Protein AF-A0A2H0E269-F1 (afdb_monomer_lite)

Secondary structure (DSSP, 8-state):
------SSHHIIIIIGGGS---------S-HHHHHHHHHHHTT--TTTT-----

pLDDT: mean 90.99, std 6.24, range [65.0, 97.12]

Organism: NCBI:txid1974496

Structure (mmCIF, N/CA/C/O backbone):
data_AF-A0A2H0E269-F1
#
_entry.id   AF-A0A2H0E269-F1
#
loop_
_atom_site.group_PDB
_atom_site.id
_atom_site.type_symbol
_atom_site.label_atom_id
_atom_site.label_alt_id
_atom_site.label_comp_id
_atom_site.label_asym_id
_atom_site.label_entity_id
_atom_site.label_seq_id
_atom_site.pdbx_PDB_ins_code
_atom_site.Cartn_x
_atom_site.Cartn_y
_atom_site.Cartn_z
_atom_site.occupancy
_atom_site.B_iso_or_equiv
_atom_site.auth_seq_id
_atom_site.auth_comp_id
_atom_site.auth_asym_id
_atom_site.auth_atom_id
_atom_site.pdbx_PDB_model_num
ATOM 1 N N . HIS A 1 1 ? 4.805 -3.183 -32.112 1.00 77.19 1 HIS A N 1
ATOM 2 C CA . HIS A 1 1 ? 5.986 -3.486 -31.280 1.00 77.19 1 HIS A CA 1
ATOM 3 C C . HIS A 1 1 ? 6.166 -2.340 -30.306 1.00 77.19 1 HIS A C 1
ATOM 5 O O . HIS A 1 1 ? 6.009 -1.205 -30.737 1.00 77.19 1 HIS A O 1
ATOM 11 N N . ASN A 1 2 ? 6.448 -2.628 -29.035 1.00 92.62 2 ASN A N 1
ATOM 12 C CA . ASN A 1 2 ? 6.667 -1.600 -28.017 1.00 92.62 2 ASN A CA 1
ATOM 13 C C . ASN A 1 2 ? 8.170 -1.522 -27.734 1.00 92.62 2 ASN A C 1
ATOM 15 O O . ASN A 1 2 ? 8.813 -2.562 -27.601 1.00 92.62 2 ASN A O 1
ATOM 19 N N . PHE A 1 3 ? 8.716 -0.309 -27.683 1.00 95.31 3 PHE A N 1
ATOM 20 C CA . PHE A 1 3 ? 10.127 -0.039 -27.419 1.00 95.31 3 PHE A CA 1
ATOM 21 C C . PHE A 1 3 ? 10.236 1.180 -26.503 1.00 95.31 3 PHE A C 1
ATOM 23 O O . PHE A 1 3 ? 9.449 2.117 -26.642 1.00 95.31 3 PHE A O 1
ATOM 30 N N . ALA A 1 4 ? 11.193 1.153 -25.578 1.00 95.19 4 ALA A N 1
ATOM 31 C CA . ALA A 1 4 ? 11.488 2.250 -24.667 1.00 95.19 4 ALA A CA 1
ATOM 32 C C . ALA A 1 4 ? 12.996 2.513 -24.667 1.00 95.19 4 ALA A C 1
ATOM 34 O O . ALA A 1 4 ? 13.791 1.574 -24.688 1.00 95.19 4 ALA A O 1
ATOM 35 N N . ILE A 1 5 ? 13.366 3.791 -24.640 1.00 95.81 5 ILE A N 1
ATOM 36 C CA . ILE A 1 5 ? 14.737 4.247 -24.414 1.00 95.81 5 ILE A CA 1
ATOM 37 C C . ILE A 1 5 ? 14.768 4.803 -22.997 1.00 95.81 5 ILE A C 1
ATOM 39 O O . ILE A 1 5 ? 13.910 5.608 -22.639 1.00 95.81 5 ILE A O 1
ATOM 43 N N . VAL A 1 6 ? 15.734 4.348 -22.208 1.00 93.69 6 VAL A N 1
ATOM 44 C CA . VAL A 1 6 ? 15.953 4.801 -20.834 1.00 93.69 6 VAL A CA 1
ATOM 45 C C . VAL A 1 6 ? 17.290 5.525 -20.815 1.00 93.69 6 VAL A C 1
ATOM 47 O O . VAL A 1 6 ? 18.304 4.933 -21.185 1.00 93.69 6 VAL A O 1
ATOM 50 N N . ASP A 1 7 ? 17.265 6.801 -20.448 1.00 97.12 7 ASP A N 1
ATOM 51 C CA . ASP A 1 7 ? 18.477 7.583 -20.205 1.00 97.12 7 ASP A CA 1
ATOM 52 C C . ASP A 1 7 ? 18.997 7.313 -18.785 1.00 97.12 7 ASP A C 1
ATOM 54 O O . ASP A 1 7 ? 18.217 6.896 -17.928 1.00 97.12 7 ASP A O 1
ATOM 58 N N . GLU A 1 8 ? 20.298 7.509 -18.555 1.00 96.62 8 GLU A N 1
ATOM 59 C CA . GLU A 1 8 ? 20.967 7.224 -17.268 1.00 96.62 8 GLU A CA 1
ATOM 60 C C . GLU A 1 8 ? 20.609 5.835 -16.701 1.00 96.62 8 GLU A C 1
ATOM 62 O O . GLU A 1 8 ? 20.035 5.669 -15.62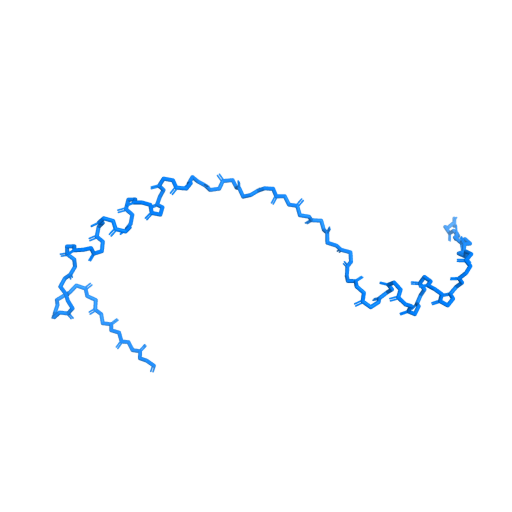3 1.00 96.62 8 GLU A O 1
ATOM 67 N N . VAL A 1 9 ? 20.901 4.801 -17.494 1.00 96.31 9 VAL A N 1
ATOM 68 C CA . VAL A 1 9 ? 20.436 3.428 -17.248 1.00 96.31 9 VAL A CA 1
ATOM 69 C C . VAL A 1 9 ? 20.869 2.857 -15.893 1.00 96.31 9 VAL A C 1
ATOM 71 O O . VAL A 1 9 ? 20.147 2.044 -15.317 1.00 96.31 9 VAL A O 1
ATOM 74 N N . ASP A 1 10 ? 22.024 3.267 -15.377 1.00 96.25 10 ASP A N 1
ATOM 75 C CA . ASP A 1 10 ? 22.525 2.888 -14.060 1.00 96.25 10 ASP A CA 1
ATOM 76 C C . ASP A 1 10 ? 21.690 3.521 -12.942 1.00 96.25 10 ASP A C 1
ATOM 78 O O . ASP A 1 10 ? 21.185 2.795 -12.084 1.00 96.25 10 ASP A O 1
ATOM 82 N N . SER A 1 11 ? 21.427 4.825 -13.007 1.00 97.00 11 SER A N 1
ATOM 83 C CA . SER A 1 11 ? 20.554 5.513 -12.048 1.00 97.00 11 SER A CA 1
ATOM 84 C C . SER A 1 11 ? 19.153 4.884 -11.996 1.00 97.00 11 SER A C 1
ATOM 86 O O . SER A 1 11 ? 18.633 4.593 -10.919 1.00 97.00 11 SER A O 1
ATOM 88 N N . ILE A 1 12 ? 18.541 4.602 -13.152 1.00 95.31 12 ILE A N 1
ATOM 89 C CA . ILE A 1 12 ? 17.153 4.114 -13.208 1.00 95.31 12 ILE A CA 1
ATOM 90 C C . ILE A 1 12 ? 17.045 2.613 -12.896 1.00 95.31 12 ILE A C 1
ATOM 92 O O . ILE A 1 12 ? 16.213 2.203 -12.084 1.00 95.31 12 ILE A O 1
ATOM 96 N N . LEU A 1 13 ? 17.862 1.763 -13.529 1.00 95.69 13 LEU A N 1
ATOM 97 C CA . LEU A 1 13 ? 17.717 0.303 -13.416 1.00 95.69 13 LEU A CA 1
ATOM 98 C C . LEU A 1 13 ? 18.517 -0.316 -12.264 1.00 95.69 13 LEU A C 1
ATOM 100 O O . LEU A 1 13 ? 18.295 -1.487 -11.953 1.00 95.69 13 LEU A O 1
ATOM 104 N N . ILE A 1 14 ? 19.424 0.435 -11.632 1.00 94.12 14 ILE A N 1
ATOM 105 C CA . ILE A 1 14 ? 20.178 -0.022 -10.456 1.00 94.12 14 ILE A CA 1
ATOM 106 C C . ILE A 1 14 ? 19.736 0.756 -9.226 1.00 94.12 14 ILE A C 1
ATOM 108 O O . ILE A 1 14 ? 19.319 0.139 -8.247 1.00 94.12 14 ILE A O 1
ATOM 112 N N . ASP A 1 15 ? 19.819 2.086 -9.250 1.00 95.62 15 ASP A N 1
ATOM 113 C CA . ASP A 1 15 ? 19.612 2.864 -8.032 1.00 95.62 15 ASP A CA 1
ATOM 114 C C . ASP A 1 15 ? 18.134 3.019 -7.674 1.00 95.62 15 ASP A C 1
ATOM 116 O O . ASP A 1 15 ? 17.751 2.632 -6.563 1.00 95.62 15 ASP A O 1
ATOM 120 N N . GLU A 1 16 ? 17.307 3.521 -8.595 1.00 9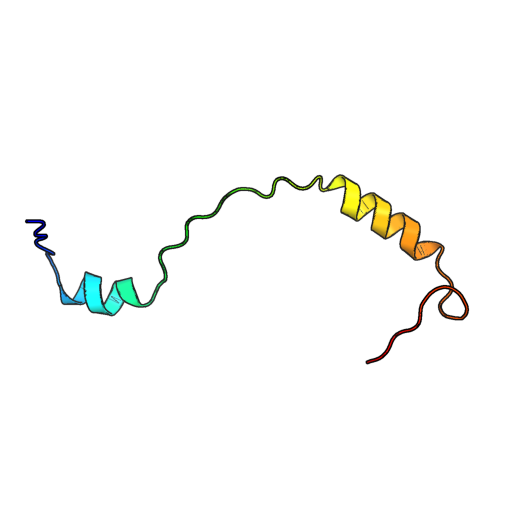5.69 16 GLU A N 1
ATOM 121 C CA . GLU A 1 16 ? 15.868 3.720 -8.368 1.00 95.69 16 GLU A CA 1
ATOM 122 C C . GLU A 1 16 ? 15.100 2.401 -8.279 1.00 95.69 16 GLU A C 1
ATOM 124 O O . GLU A 1 16 ? 14.203 2.269 -7.447 1.00 95.69 16 GLU A O 1
ATOM 129 N N . ALA A 1 17 ? 15.510 1.381 -9.038 1.00 94.62 17 ALA A N 1
ATOM 130 C CA . ALA A 1 17 ? 14.910 0.046 -8.999 1.00 94.62 17 ALA A CA 1
ATOM 131 C C . ALA A 1 17 ? 14.983 -0.640 -7.615 1.00 94.62 17 ALA A C 1
ATOM 133 O O . ALA A 1 17 ? 14.261 -1.609 -7.372 1.00 94.62 17 ALA A O 1
ATOM 134 N N . ARG A 1 18 ? 15.822 -0.147 -6.687 1.00 96.94 18 ARG A N 1
ATOM 135 C CA . ARG A 1 18 ? 15.859 -0.623 -5.288 1.00 96.94 18 ARG A CA 1
ATOM 136 C C . ARG A 1 18 ? 14.654 -0.178 -4.464 1.00 96.94 18 ARG A C 1
ATOM 138 O O . ARG A 1 18 ? 14.391 -0.784 -3.427 1.00 96.94 18 ARG A O 1
ATOM 145 N N . THR A 1 19 ? 13.936 0.858 -4.897 1.00 96.00 19 THR A N 1
ATOM 146 C CA . THR A 1 19 ? 12.709 1.323 -4.243 1.00 96.00 19 THR A CA 1
ATOM 147 C C . THR A 1 19 ? 11.506 0.883 -5.078 1.00 96.00 19 THR A C 1
ATOM 149 O O . THR A 1 19 ? 11.435 1.208 -6.261 1.00 96.00 19 THR A O 1
ATOM 152 N N . PRO A 1 20 ? 10.544 0.134 -4.513 1.00 95.50 20 PRO A N 1
ATOM 153 C CA . PRO A 1 20 ? 9.403 -0.338 -5.284 1.00 95.50 20 PRO A CA 1
ATOM 154 C C . PRO A 1 20 ? 8.487 0.819 -5.695 1.00 95.50 20 PRO A C 1
ATOM 156 O O . PRO A 1 20 ? 8.250 1.753 -4.927 1.00 95.50 20 PRO A O 1
ATOM 159 N N . LEU A 1 21 ? 7.890 0.706 -6.882 1.00 95.06 21 LEU A N 1
ATOM 160 C CA . LEU A 1 21 ? 6.792 1.574 -7.293 1.00 95.06 21 LEU A CA 1
ATOM 161 C C . LEU A 1 21 ? 5.529 1.194 -6.508 1.00 95.06 21 LEU A C 1
ATOM 163 O O . LEU A 1 21 ? 4.975 0.111 -6.700 1.00 95.06 21 LEU A O 1
ATOM 167 N N . ILE A 1 22 ? 5.067 2.087 -5.632 1.00 94.81 22 ILE A N 1
ATOM 168 C CA . ILE A 1 22 ? 3.872 1.878 -4.807 1.00 94.81 22 ILE A CA 1
ATOM 169 C C . ILE A 1 22 ? 2.751 2.791 -5.301 1.00 94.81 22 ILE A C 1
ATOM 171 O O . ILE A 1 22 ? 2.901 4.010 -5.332 1.00 94.81 22 ILE A O 1
ATOM 175 N N . ILE A 1 23 ? 1.600 2.199 -5.627 1.00 92.25 23 ILE A N 1
ATOM 176 C CA . ILE A 1 23 ? 0.344 2.935 -5.797 1.00 92.25 23 ILE A CA 1
ATOM 177 C C . ILE A 1 23 ? -0.415 2.828 -4.477 1.00 92.25 23 ILE A C 1
ATOM 179 O O . ILE A 1 23 ? -0.929 1.763 -4.140 1.00 92.25 23 ILE A O 1
ATOM 183 N N . SER A 1 24 ? -0.459 3.919 -3.717 1.00 92.00 24 SER A N 1
ATOM 184 C CA . SER A 1 24 ? -1.219 4.005 -2.471 1.00 92.00 24 SER A CA 1
ATOM 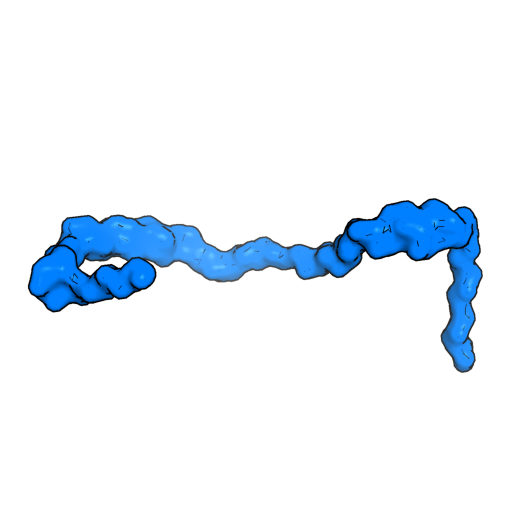185 C C . SER A 1 24 ? -2.556 4.714 -2.689 1.00 92.00 24 SER A C 1
ATOM 187 O O . SER A 1 24 ? -2.704 5.574 -3.557 1.00 92.00 24 SER A O 1
ATOM 189 N N . ALA A 1 25 ? -3.542 4.342 -1.881 1.00 90.69 25 ALA A N 1
ATOM 190 C CA . ALA A 1 25 ? -4.838 4.997 -1.797 1.00 90.69 25 ALA A CA 1
ATOM 191 C C . ALA A 1 25 ? -5.155 5.260 -0.317 1.00 90.69 25 ALA A C 1
ATOM 193 O O . ALA A 1 25 ? -4.669 4.512 0.539 1.00 90.69 25 ALA A O 1
ATOM 194 N N . PRO A 1 26 ? -5.931 6.310 0.008 1.00 87.38 26 PRO A N 1
ATOM 195 C CA . PRO A 1 26 ? -6.393 6.514 1.373 1.00 87.38 26 PRO A CA 1
ATOM 196 C C . PRO A 1 26 ? -7.235 5.320 1.823 1.00 87.38 26 PRO A C 1
ATOM 198 O O . PRO A 1 26 ? -7.962 4.724 1.024 1.00 87.38 26 PRO A O 1
ATOM 201 N N . ASP A 1 27 ? -7.144 4.993 3.109 1.00 83.31 27 ASP A N 1
ATOM 202 C CA . ASP A 1 27 ? -8.032 4.001 3.698 1.00 83.31 27 ASP A CA 1
ATOM 203 C C . ASP A 1 27 ? -9.487 4.488 3.605 1.00 83.31 27 ASP A C 1
ATOM 205 O O . ASP A 1 27 ? -9.786 5.674 3.766 1.00 83.31 27 ASP A O 1
ATOM 209 N N . THR A 1 28 ? -10.386 3.559 3.298 1.00 79.06 28 THR A N 1
ATOM 210 C CA . THR A 1 28 ? -11.827 3.817 3.174 1.00 79.06 28 THR A CA 1
ATOM 211 C C . THR A 1 28 ? -12.597 3.352 4.404 1.00 79.06 28 THR A C 1
ATOM 213 O O . THR A 1 28 ? -1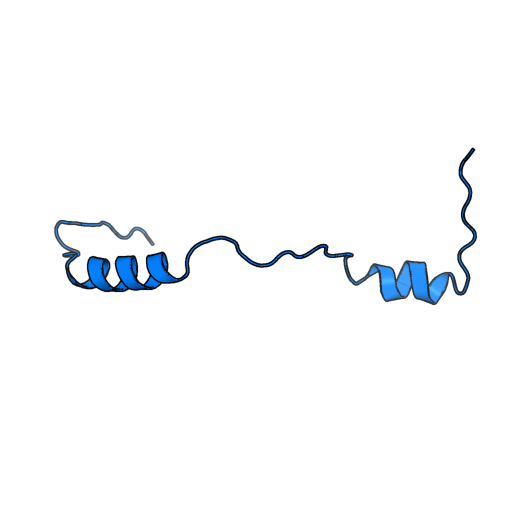3.789 3.645 4.527 1.00 79.06 28 THR A O 1
ATOM 216 N N . GLU A 1 29 ? -11.946 2.646 5.333 1.00 79.62 29 GLU A N 1
ATOM 217 C CA . GLU A 1 29 ? -12.603 2.196 6.549 1.00 79.62 29 GLU A CA 1
ATOM 218 C C . GLU A 1 29 ? -12.872 3.349 7.532 1.00 79.62 29 GLU A C 1
ATOM 220 O O . GLU A 1 29 ? -12.021 4.215 7.759 1.00 79.62 29 GLU A O 1
ATOM 225 N N . PRO A 1 30 ? -14.053 3.379 8.180 1.00 80.62 30 PRO A N 1
ATOM 226 C CA . PRO A 1 30 ? -14.354 4.410 9.158 1.00 80.62 30 PRO A CA 1
ATOM 227 C C . PRO A 1 30 ? -13.467 4.251 10.393 1.00 80.62 30 PRO A C 1
ATOM 229 O O . PRO A 1 30 ? -13.601 3.278 11.140 1.00 80.62 30 PRO A O 1
ATOM 232 N N . THR A 1 31 ? -12.666 5.274 10.700 1.00 86.75 31 THR A N 1
ATOM 233 C CA . THR A 1 31 ? -11.902 5.359 11.959 1.00 86.75 31 THR A CA 1
ATOM 234 C C . THR A 1 31 ? -12.801 5.172 13.192 1.00 86.75 31 THR A C 1
ATOM 236 O O . THR A 1 31 ? -12.363 4.693 14.234 1.00 86.75 31 THR A O 1
ATOM 239 N N . GLN A 1 32 ? -14.097 5.476 13.060 1.00 88.94 32 GLN A N 1
ATOM 240 C CA . GLN A 1 32 ? -15.119 5.266 14.084 1.00 88.94 32 GLN A CA 1
ATOM 241 C C . GLN A 1 32 ? -15.180 3.825 14.612 1.00 88.94 32 GLN A C 1
ATOM 243 O O . GLN A 1 32 ? -15.417 3.638 15.806 1.00 88.94 32 GLN A O 1
ATOM 248 N N . LYS A 1 33 ? -14.940 2.815 13.764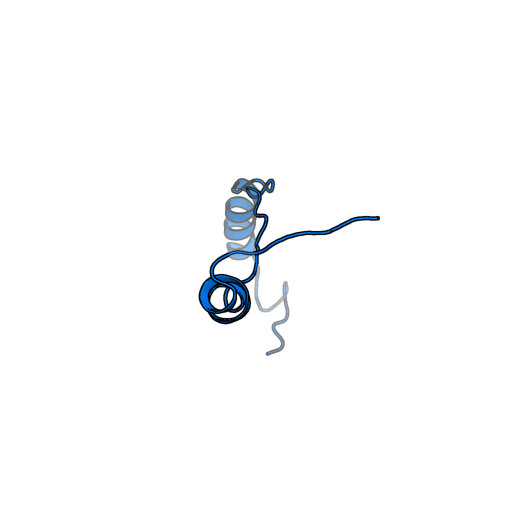 1.00 90.81 33 LYS A N 1
ATOM 249 C CA . LYS A 1 33 ? -14.951 1.411 14.196 1.00 90.81 33 LYS A CA 1
ATOM 250 C C . LYS A 1 33 ? -13.892 1.160 15.267 1.00 90.81 33 LYS A C 1
ATOM 252 O O . LYS A 1 33 ? -14.202 0.535 16.274 1.00 90.81 33 LYS A O 1
ATOM 257 N N . TYR A 1 34 ? -12.686 1.709 15.114 1.00 91.81 34 TYR A N 1
ATOM 258 C CA . TYR A 1 34 ? -11.621 1.548 16.108 1.00 91.81 34 TYR A CA 1
ATOM 259 C C . TYR A 1 34 ? -12.033 2.077 17.485 1.00 91.81 34 TYR A C 1
ATOM 261 O O . TYR A 1 34 ? -11.816 1.401 18.487 1.00 91.81 34 TYR A O 1
ATOM 269 N N . TYR A 1 35 ? -12.700 3.234 17.546 1.00 93.69 35 TYR A N 1
ATOM 270 C CA . TYR A 1 35 ? -13.208 3.777 18.810 1.00 93.69 35 TYR A CA 1
ATOM 271 C C . TYR A 1 35 ? -14.325 2.921 19.417 1.00 93.69 35 TYR A C 1
ATOM 273 O O . TYR A 1 35 ? -14.365 2.734 20.633 1.00 93.69 35 TYR A O 1
ATOM 281 N N . GLN A 1 36 ? -15.215 2.377 18.583 1.00 93.50 36 GLN A N 1
ATOM 282 C CA . GLN A 1 36 ? -16.279 1.480 19.037 1.00 93.50 36 GLN A CA 1
ATOM 283 C C . GLN A 1 36 ? -15.701 0.186 19.618 1.00 93.50 36 GLN A C 1
ATOM 285 O O . GLN A 1 36 ? -16.049 -0.189 20.735 1.00 93.50 36 GLN A O 1
ATOM 290 N N . PHE A 1 37 ? -14.777 -0.464 18.910 1.00 93.50 37 PHE A N 1
ATOM 291 C CA . PHE A 1 37 ? -14.138 -1.689 19.391 1.00 93.50 37 PHE A CA 1
ATOM 292 C C . PHE A 1 37 ? -13.273 -1.442 20.630 1.00 93.50 37 PHE A C 1
ATOM 294 O O . PHE A 1 37 ? -13.331 -2.239 21.562 1.00 93.50 37 PHE A O 1
ATOM 301 N N . ALA A 1 38 ? -12.552 -0.319 20.703 1.00 94.31 38 ALA A N 1
ATOM 302 C CA . ALA A 1 38 ? -11.796 0.049 21.900 1.00 94.31 38 ALA A CA 1
ATOM 303 C C . ALA A 1 38 ? -12.698 0.169 23.138 1.00 94.31 38 ALA A C 1
ATOM 305 O O . ALA A 1 38 ? -12.333 -0.312 24.208 1.00 94.31 38 ALA A O 1
AT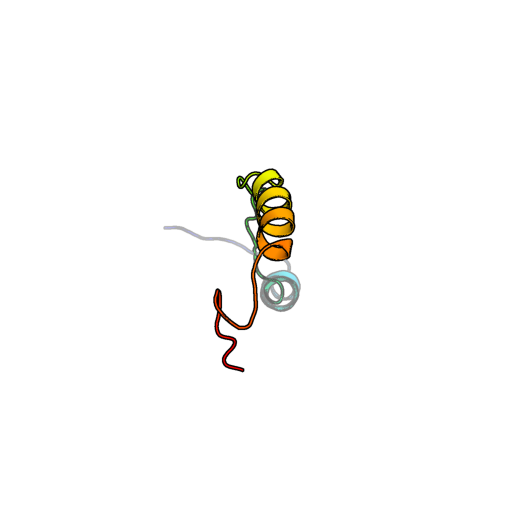OM 306 N N . ALA A 1 39 ? -13.892 0.753 22.992 1.00 94.31 39 ALA A N 1
ATOM 307 C CA . ALA A 1 39 ? -14.869 0.818 24.075 1.00 94.31 39 ALA A CA 1
ATOM 308 C C . ALA A 1 39 ? -15.421 -0.572 24.439 1.00 94.31 39 ALA A C 1
ATOM 310 O O . ALA A 1 39 ? -15.495 -0.909 25.619 1.00 94.31 39 ALA A O 1
ATOM 311 N N . LEU A 1 40 ? -15.762 -1.396 23.444 1.00 94.00 40 LEU A N 1
ATOM 312 C CA . LEU A 1 40 ? -16.317 -2.738 23.658 1.00 94.00 40 LEU A CA 1
ATOM 313 C C . LEU A 1 40 ? -15.356 -3.666 24.409 1.00 94.00 40 LEU A C 1
ATOM 315 O O . LEU A 1 40 ? -15.781 -4.373 25.319 1.00 94.00 40 LEU A O 1
ATOM 319 N N . VAL A 1 41 ? -14.063 -3.633 24.075 1.00 93.75 41 VAL A N 1
ATOM 320 C CA . VAL A 1 41 ? -13.051 -4.511 24.688 1.00 93.75 41 VAL A CA 1
ATOM 321 C C . VAL A 1 41 ? -12.927 -4.284 26.197 1.00 93.75 41 VAL A C 1
ATOM 323 O O . VAL A 1 41 ? -12.650 -5.230 26.927 1.00 93.75 41 VAL A O 1
ATOM 326 N N . THR A 1 42 ? -13.205 -3.073 26.697 1.00 92.50 42 THR A N 1
ATOM 327 C CA . THR A 1 42 ? -13.179 -2.793 28.148 1.00 92.50 42 THR A CA 1
ATOM 328 C C . THR A 1 42 ? -14.208 -3.590 28.952 1.00 92.50 42 THR A C 1
ATOM 330 O O . THR A 1 42 ? -14.038 -3.755 30.158 1.00 92.50 42 THR A O 1
ATOM 333 N N . GLY A 1 43 ? -15.258 -4.091 28.296 1.00 93.00 43 GLY A N 1
ATOM 334 C CA . GLY A 1 43 ? -16.286 -4.921 28.916 1.00 93.00 43 GLY A CA 1
ATOM 335 C C . GLY A 1 43 ? -16.004 -6.423 28.864 1.00 93.00 43 GLY A C 1
ATOM 336 O O . GLY A 1 43 ? -16.766 -7.178 29.461 1.00 93.00 43 GLY A O 1
ATOM 337 N N . LEU A 1 44 ? -14.952 -6.864 28.165 1.00 94.00 44 LEU A N 1
ATOM 338 C CA . LEU A 1 44 ? -14.640 -8.284 28.009 1.00 94.00 44 LEU A CA 1
ATOM 339 C C . LEU A 1 44 ? -13.868 -8.821 29.220 1.00 94.00 44 LEU A C 1
ATOM 341 O O . LEU A 1 44 ? -12.835 -8.287 29.629 1.00 94.00 44 LEU A O 1
ATOM 345 N N . SER A 1 45 ? -14.339 -9.935 29.761 1.00 90.38 45 SER A N 1
ATOM 346 C CA . SER A 1 45 ? -13.698 -10.710 30.815 1.00 90.38 45 SER A CA 1
ATOM 347 C C . SER A 1 45 ? -12.779 -11.772 30.215 1.00 90.38 45 SER A C 1
ATOM 349 O O . SER A 1 45 ? -13.215 -12.668 29.495 1.00 90.38 45 SER A O 1
ATOM 351 N N . LYS A 1 46 ? -11.495 -11.738 30.592 1.00 85.75 46 LYS A N 1
ATOM 352 C CA . LYS A 1 46 ? -10.498 -12.743 30.174 1.00 85.75 46 LYS A CA 1
ATOM 353 C C . LYS A 1 46 ? -10.855 -14.170 30.611 1.00 85.75 46 LYS A C 1
ATOM 355 O O . LYS A 1 46 ? -10.377 -15.129 30.029 1.00 85.75 46 LYS A O 1
ATOM 360 N N . ALA A 1 47 ? -11.661 -14.316 31.661 1.00 83.75 47 ALA A N 1
ATOM 361 C CA . ALA A 1 47 ? -12.031 -15.625 32.188 1.00 83.75 47 ALA A CA 1
ATOM 362 C C . ALA A 1 47 ? -13.189 -16.286 31.422 1.00 83.75 47 ALA A C 1
ATOM 364 O O . ALA A 1 47 ? -13.420 -17.478 31.607 1.00 83.75 47 ALA A O 1
ATOM 365 N N . THR A 1 48 ? -13.948 -15.525 30.627 1.00 89.75 48 THR A N 1
ATOM 366 C CA . THR A 1 48 ? -15.205 -16.004 30.022 1.00 89.75 48 THR A CA 1
ATOM 367 C C . THR A 1 48 ? -15.348 -15.676 28.544 1.00 89.75 48 THR A C 1
ATOM 369 O O . THR A 1 48 ? -15.997 -16.434 27.830 1.00 89.75 48 THR A O 1
ATOM 372 N N . ASP A 1 49 ? -14.765 -14.571 28.083 1.00 90.94 49 ASP A N 1
ATOM 373 C CA . ASP A 1 49 ? -15.171 -13.961 26.815 1.00 90.94 49 ASP A CA 1
ATOM 374 C C . ASP A 1 49 ? -14.122 -14.113 25.707 1.00 90.94 49 ASP A C 1
ATOM 376 O O . ASP A 1 49 ? -14.455 -13.969 24.532 1.00 90.94 49 ASP A O 1
ATOM 380 N N . TYR A 1 50 ? -12.864 -14.404 26.048 1.00 90.12 50 TYR A N 1
ATOM 381 C CA . TYR A 1 50 ? -11.814 -14.688 25.071 1.00 90.12 50 TYR A CA 1
ATOM 382 C C . TYR A 1 50 ? -10.697 -15.543 25.674 1.00 90.12 50 TYR A C 1
ATOM 384 O O . TYR A 1 50 ? -10.376 -15.424 26.855 1.00 90.12 50 TYR A O 1
ATOM 392 N N . GLU A 1 51 ? -10.066 -16.361 24.836 1.00 89.38 51 GLU A N 1
ATOM 393 C CA . GLU A 1 51 ? -8.830 -17.075 25.158 1.00 89.38 51 GLU A CA 1
ATOM 394 C C . GLU A 1 51 ? -7.675 -16.425 24.387 1.00 89.38 51 GLU A C 1
ATOM 396 O O . GLU A 1 51 ? -7.835 -16.016 23.237 1.00 89.38 51 GLU A O 1
ATOM 401 N N . SER A 1 52 ? -6.520 -16.275 25.037 1.00 86.19 52 SER A N 1
ATOM 402 C CA . SER A 1 52 ? -5.298 -15.767 24.410 1.00 86.19 52 SER A CA 1
ATOM 403 C C . SER A 1 52 ? -4.315 -16.918 24.346 1.00 86.19 52 SER A C 1
ATOM 405 O O . SER A 1 52 ? -3.792 -17.308 25.389 1.00 86.19 52 SER A O 1
ATOM 407 N N . ASP A 1 53 ? -4.092 -17.436 23.145 1.00 79.69 53 ASP A N 1
ATOM 408 C CA . ASP A 1 53 ? -3.011 -18.376 22.871 1.00 79.69 53 ASP A CA 1
ATOM 409 C C . ASP A 1 53 ? -1.835 -17.557 22.327 1.00 79.69 53 ASP A C 1
ATOM 411 O O . ASP A 1 53 ? -2.013 -16.764 21.397 1.00 79.69 53 ASP A O 1
ATOM 415 N N . GLU A 1 54 ? -0.691 -17.647 23.001 1.00 65.00 54 GLU A N 1
ATOM 416 C CA . GLU A 1 54 ? 0.547 -16.938 22.647 1.00 65.00 54 GLU A CA 1
ATOM 417 C C . GLU A 1 54 ? 1.393 -17.769 21.676 1.00 65.00 54 GLU A C 1
ATOM 419 O O . GLU A 1 54 ? 1.531 -18.993 21.906 1.00 65.00 54 GLU A O 1
#

InterPro domains:
  IPR000185 Protein translocase subunit SecA [PTHR30612] (1-52)
  IPR011115 SecA DEAD-like, N-terminal [PF07517] (1-49)
  IPR014018 SecA motor DEAD [PS51196] (1-54)
  IPR027417 P-loop containing nucleoside triphosphate hydrolase [G3DSA:3.40.50.300] (1-26)

Radius of gyration: 24.39 Å; chains: 1; bounding box: 39×26×64 Å

Sequence (54 aa):
HNFAIVDEVDSILIDEARTPLIISAPDTEPTQKYYQFAALVTGLSKATDYESDE

Foldseek 3Di:
DDDDDDPPCCCVVPVVVVDDDDDDDDDPDDPVVVVVVVVVVVPDDCVPHDDDDD